Protein AF-A0A0L6U5G0-F1 (afdb_monomer_lite)

Structure (mmCIF, N/CA/C/O backbone):
data_AF-A0A0L6U5G0-F1
#
_entry.id   AF-A0A0L6U5G0-F1
#
loop_
_atom_site.group_PDB
_atom_site.id
_atom_site.type_symbol
_atom_site.label_atom_id
_atom_site.label_alt_id
_atom_site.label_comp_id
_atom_site.label_asym_id
_atom_site.label_entity_id
_atom_site.label_seq_id
_atom_site.pdbx_PDB_ins_code
_atom_site.Cartn_x
_atom_site.Cartn_y
_atom_site.Cartn_z
_atom_site.occupancy
_atom_site.B_iso_or_equiv
_atom_site.auth_seq_id
_atom_site.auth_comp_id
_atom_site.auth_asym_id
_atom_site.auth_atom_id
_atom_site.pdbx_PDB_model_num
ATOM 1 N N . MET A 1 1 ? -8.624 17.625 -1.619 1.00 58.16 1 MET A N 1
ATOM 2 C CA . MET A 1 1 ? -7.147 17.493 -1.592 1.00 58.16 1 MET A CA 1
ATOM 3 C C . MET A 1 1 ? -6.625 16.060 -1.418 1.00 58.16 1 MET A C 1
ATOM 5 O O . MET A 1 1 ? -5.539 15.791 -1.908 1.00 58.16 1 MET A O 1
ATOM 9 N N . TRP A 1 2 ? -7.359 15.120 -0.806 1.00 63.59 2 TRP A N 1
ATOM 10 C CA . TRP A 1 2 ? -6.854 13.754 -0.557 1.00 63.59 2 TRP A CA 1
ATOM 11 C C . TRP A 1 2 ? -6.627 12.902 -1.821 1.00 63.59 2 TRP A C 1
ATOM 13 O O . TRP A 1 2 ? -5.625 12.204 -1.921 1.00 63.59 2 TRP A O 1
ATOM 23 N N . LEU A 1 3 ? -7.506 13.022 -2.822 1.00 62.03 3 LEU A N 1
ATOM 24 C CA . LEU A 1 3 ? -7.427 12.259 -4.079 1.00 62.03 3 LEU A CA 1
ATOM 25 C C . LEU A 1 3 ? -6.172 12.558 -4.917 1.00 62.03 3 LEU A C 1
ATOM 27 O O . LEU A 1 3 ? -5.712 11.680 -5.635 1.00 62.03 3 LEU A O 1
ATOM 31 N N . SER A 1 4 ? -5.611 13.769 -4.810 1.00 65.44 4 SER A N 1
ATOM 32 C CA . SER A 1 4 ? -4.406 14.166 -5.557 1.00 65.44 4 SER A CA 1
ATOM 33 C C . SER A 1 4 ? -3.131 13.548 -4.966 1.00 65.44 4 SER A C 1
ATOM 35 O O . SER A 1 4 ? -2.262 13.083 -5.699 1.00 65.44 4 SER A O 1
ATOM 37 N N . SER A 1 5 ? -3.042 13.459 -3.632 1.00 68.88 5 SER A N 1
ATOM 38 C CA . SER A 1 5 ? -1.883 12.863 -2.947 1.00 68.88 5 SER A CA 1
ATOM 39 C C . SER A 1 5 ? -1.956 11.339 -2.819 1.00 68.88 5 SER A C 1
ATOM 41 O O . SER A 1 5 ? -0.922 10.694 -2.669 1.00 68.88 5 SER A O 1
ATOM 43 N N . TYR A 1 6 ? -3.148 10.745 -2.909 1.00 72.38 6 TYR A N 1
ATOM 44 C CA . TYR A 1 6 ? -3.350 9.297 -2.795 1.00 72.38 6 TYR A CA 1
ATOM 45 C C . TYR A 1 6 ? -2.532 8.441 -3.785 1.00 72.38 6 TYR A C 1
ATOM 47 O O . TYR A 1 6 ? -1.924 7.462 -3.348 1.00 72.38 6 TYR A O 1
ATOM 55 N N . PRO A 1 7 ? -2.451 8.768 -5.095 1.00 72.12 7 PRO A N 1
ATOM 56 C CA . PRO A 1 7 ? -1.624 7.992 -6.018 1.00 72.12 7 PRO A CA 1
ATOM 57 C C . PRO A 1 7 ? -0.132 8.081 -5.672 1.00 72.12 7 PRO A C 1
ATOM 59 O O . PRO A 1 7 ? 0.571 7.078 -5.774 1.00 72.12 7 PRO A O 1
ATOM 62 N N . LEU A 1 8 ? 0.350 9.242 -5.213 1.00 77.62 8 LEU A N 1
ATOM 63 C CA . LEU A 1 8 ? 1.744 9.429 -4.796 1.00 77.62 8 LEU A CA 1
ATOM 64 C C . LEU A 1 8 ? 2.083 8.602 -3.552 1.00 77.62 8 LEU A C 1
ATOM 66 O O . LEU A 1 8 ? 3.148 7.984 -3.494 1.00 77.62 8 LEU A O 1
ATOM 70 N N . ASP A 1 9 ? 1.170 8.561 -2.584 1.00 78.25 9 ASP A N 1
ATOM 71 C CA . ASP A 1 9 ? 1.321 7.750 -1.379 1.00 78.25 9 ASP A CA 1
ATOM 72 C C . ASP A 1 9 ? 1.318 6.246 -1.702 1.00 78.25 9 ASP A C 1
ATOM 74 O O . ASP A 1 9 ? 2.206 5.522 -1.249 1.00 78.25 9 ASP A O 1
ATOM 78 N N . GLN A 1 10 ? 0.425 5.796 -2.599 1.00 74.19 10 GLN A N 1
ATOM 79 C CA . GLN A 1 10 ? 0.402 4.421 -3.120 1.00 74.19 10 GLN A CA 1
ATOM 80 C C . GLN A 1 10 ? 1.722 4.030 -3.792 1.00 74.19 10 GLN A C 1
ATOM 82 O O . GLN A 1 10 ? 2.241 2.944 -3.545 1.00 74.19 10 GLN A O 1
ATOM 87 N N . ILE A 1 11 ? 2.294 4.894 -4.637 1.00 78.94 11 ILE A N 1
ATOM 88 C CA . ILE A 1 11 ? 3.565 4.593 -5.312 1.00 78.94 11 ILE A CA 1
ATOM 89 C C . ILE A 1 11 ? 4.694 4.450 -4.281 1.00 78.94 11 ILE A C 1
ATOM 91 O O . ILE A 1 11 ? 5.482 3.505 -4.360 1.00 78.94 11 ILE A O 1
ATOM 95 N N . LYS A 1 12 ? 4.749 5.337 -3.277 1.00 80.81 12 LYS A N 1
ATOM 96 C CA . LYS A 1 12 ? 5.736 5.249 -2.191 1.00 80.81 12 LYS A CA 1
ATOM 97 C C . LYS A 1 12 ? 5.598 3.953 -1.392 1.00 80.81 12 LYS A C 1
ATOM 99 O O . LYS A 1 12 ? 6.596 3.255 -1.219 1.00 80.81 12 LYS A O 1
ATOM 104 N N . THR A 1 13 ? 4.388 3.594 -0.957 1.00 80.50 13 THR A N 1
ATOM 105 C CA . THR A 1 13 ? 4.163 2.355 -0.188 1.00 80.50 13 THR A CA 1
ATOM 106 C C . THR A 1 13 ? 4.505 1.110 -1.000 1.00 80.50 13 THR A C 1
ATOM 108 O O . THR A 1 13 ? 5.119 0.185 -0.469 1.00 80.50 13 THR A O 1
ATOM 111 N N . ARG A 1 14 ? 4.181 1.077 -2.299 1.00 77.25 14 ARG A N 1
ATOM 112 C CA . ARG A 1 14 ? 4.521 -0.042 -3.199 1.00 77.25 14 ARG A CA 1
ATOM 113 C C . ARG A 1 14 ? 6.029 -0.250 -3.313 1.00 77.25 14 ARG A C 1
ATOM 115 O O . ARG A 1 14 ? 6.476 -1.390 -3.260 1.00 77.25 14 ARG A O 1
ATOM 122 N N . ILE A 1 15 ? 6.802 0.827 -3.426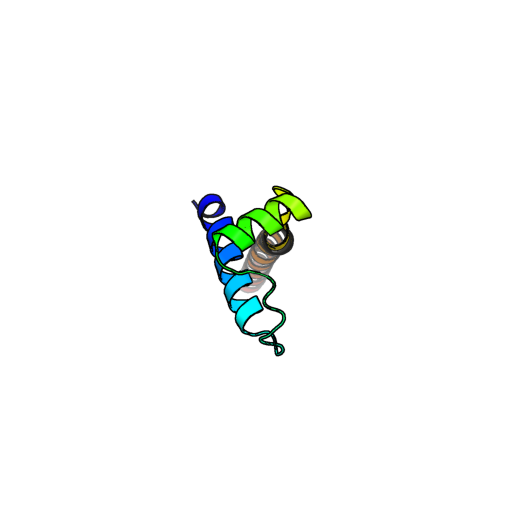 1.00 80.00 15 ILE A N 1
ATOM 123 C CA . ILE A 1 15 ? 8.269 0.770 -3.527 1.00 80.00 15 ILE A CA 1
ATOM 124 C C . ILE A 1 15 ? 8.902 0.366 -2.196 1.00 80.00 15 ILE A C 1
ATOM 126 O O . ILE A 1 15 ? 9.801 -0.469 -2.180 1.00 80.00 15 ILE A O 1
ATOM 130 N N . GLN A 1 16 ? 8.411 0.905 -1.077 1.00 79.75 16 GLN A N 1
ATOM 131 C CA . GLN A 1 16 ? 8.877 0.509 0.256 1.00 79.75 16 GLN A CA 1
ATOM 132 C C . GLN A 1 16 ? 8.587 -0.972 0.538 1.00 79.75 16 GLN A C 1
ATOM 134 O O . GLN A 1 16 ? 9.447 -1.685 1.045 1.00 79.75 16 GLN A O 1
ATOM 139 N N . THR A 1 17 ? 7.408 -1.456 0.140 1.00 77.19 17 THR A N 1
ATOM 140 C CA . THR A 1 17 ? 7.018 -2.865 0.298 1.00 77.19 17 THR A CA 1
ATOM 141 C C . THR A 1 17 ? 7.817 -3.786 -0.630 1.00 77.19 17 THR A C 1
ATOM 143 O O . THR A 1 17 ? 8.157 -4.899 -0.242 1.00 77.19 17 THR A O 1
ATOM 146 N N . ASP A 1 18 ? 8.165 -3.331 -1.838 1.00 74.50 18 ASP A N 1
ATOM 147 C CA . ASP A 1 18 ? 9.044 -4.077 -2.750 1.00 74.50 18 ASP A CA 1
ATOM 148 C C . ASP A 1 18 ? 10.478 -4.182 -2.206 1.00 74.50 18 ASP A C 1
ATOM 150 O O . ASP A 1 18 ? 11.125 -5.210 -2.372 1.00 74.50 18 ASP A O 1
ATOM 154 N N . GLY A 1 19 ? 10.956 -3.165 -1.480 1.00 69.25 19 GLY A N 1
ATOM 155 C CA . GLY A 1 19 ? 12.239 -3.208 -0.769 1.00 69.25 19 GLY A CA 1
ATOM 156 C C . GLY A 1 19 ? 12.269 -4.156 0.438 1.00 69.25 19 GLY A C 1
ATOM 157 O O . GLY A 1 19 ? 13.344 -4.612 0.813 1.00 69.25 19 GLY A O 1
ATOM 158 N N . LEU A 1 20 ? 11.108 -4.478 1.016 1.00 69.69 20 LEU A N 1
ATOM 159 C CA . LEU A 1 20 ? 10.951 -5.407 2.144 1.00 69.69 20 LEU A CA 1
ATOM 160 C C . LEU A 1 20 ? 10.837 -6.881 1.708 1.00 69.69 20 LEU A C 1
ATOM 162 O O . LEU A 1 20 ? 10.767 -7.769 2.557 1.00 69.69 20 LEU A O 1
ATOM 166 N N . ARG A 1 21 ? 10.801 -7.175 0.400 1.00 63.94 21 ARG A N 1
ATOM 167 C CA . ARG A 1 21 ? 10.737 -8.558 -0.092 1.00 63.94 21 ARG A CA 1
ATOM 168 C C . ARG A 1 21 ? 12.038 -9.306 0.193 1.00 63.94 21 ARG A C 1
ATOM 170 O O . ARG A 1 21 ? 13.123 -8.835 -0.121 1.00 63.94 21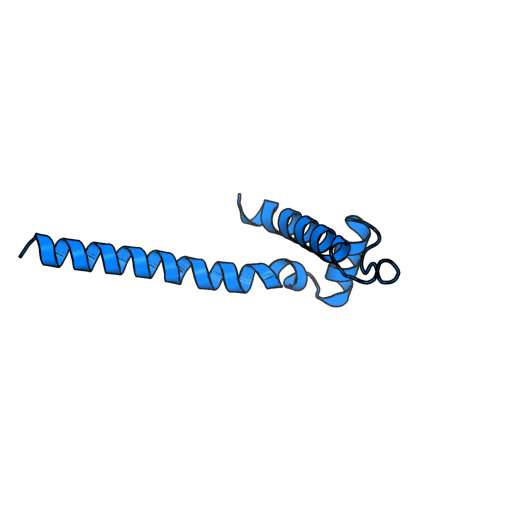 ARG A O 1
ATOM 177 N N . SER A 1 22 ? 11.905 -10.536 0.688 1.00 55.19 22 SER A N 1
ATOM 178 C CA . SER A 1 22 ? 13.007 -11.424 1.094 1.00 55.19 22 SER A CA 1
ATOM 179 C C . SER A 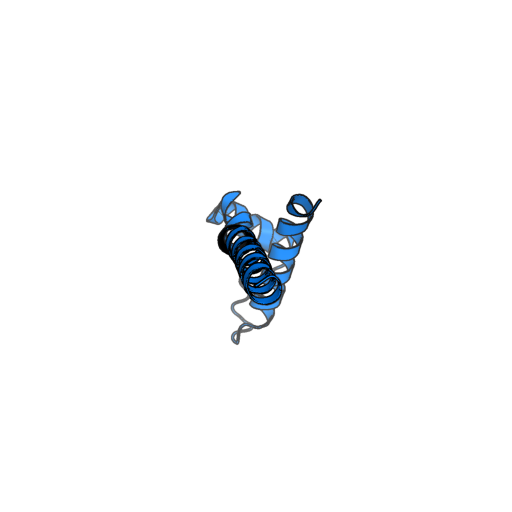1 22 ? 13.978 -11.834 -0.028 1.00 55.19 22 SER A C 1
ATOM 181 O O . SER A 1 22 ? 14.968 -12.500 0.254 1.00 55.19 22 SER A O 1
ATOM 183 N N . GLN A 1 23 ? 13.719 -11.466 -1.288 1.00 59.16 23 GLN A N 1
ATOM 184 C CA . GLN A 1 23 ? 14.594 -11.744 -2.432 1.00 59.16 23 GLN A CA 1
ATOM 185 C C . GLN A 1 23 ? 15.100 -10.432 -3.062 1.00 59.16 23 GLN A C 1
ATOM 187 O O . GLN A 1 23 ? 14.362 -9.802 -3.825 1.00 59.16 23 GLN A O 1
ATOM 192 N N . PRO A 1 24 ? 16.361 -10.032 -2.804 1.00 58.00 24 PRO A N 1
ATOM 193 C CA . PRO A 1 24 ? 16.955 -8.800 -3.339 1.00 58.00 24 PRO A CA 1
ATOM 194 C C . PRO A 1 24 ? 17.064 -8.774 -4.871 1.00 58.00 24 PRO A C 1
ATOM 196 O O . PRO A 1 24 ? 17.015 -7.711 -5.485 1.00 58.00 24 PRO A O 1
ATOM 199 N N . THR A 1 25 ? 17.194 -9.946 -5.498 1.00 58.84 25 THR A N 1
ATOM 200 C CA . THR A 1 25 ? 17.331 -10.132 -6.952 1.00 58.84 25 THR A CA 1
ATOM 201 C C . THR A 1 25 ? 16.016 -9.986 -7.720 1.00 58.84 25 THR A C 1
ATOM 203 O O . THR A 1 25 ? 16.040 -9.866 -8.941 1.00 58.84 25 THR A O 1
ATOM 206 N N . ALA A 1 26 ? 14.874 -9.942 -7.028 1.00 61.06 26 ALA A N 1
ATOM 207 C CA . ALA A 1 26 ? 13.544 -9.848 -7.627 1.00 61.06 26 ALA A CA 1
ATOM 208 C C . ALA A 1 26 ? 12.865 -8.493 -7.353 1.00 61.06 26 ALA A C 1
ATOM 210 O O . ALA A 1 26 ? 11.643 -8.441 -7.180 1.00 61.06 26 ALA A O 1
ATOM 211 N N . ARG A 1 27 ? 13.638 -7.393 -7.305 1.00 64.88 27 ARG A N 1
ATOM 212 C CA . ARG A 1 27 ? 13.066 -6.036 -7.264 1.00 64.88 27 ARG A CA 1
ATOM 213 C C . ARG A 1 27 ? 12.128 -5.857 -8.451 1.00 64.88 27 ARG A C 1
ATOM 215 O O . ARG A 1 27 ? 12.553 -5.842 -9.606 1.00 64.88 27 ARG A O 1
ATOM 222 N N . LYS A 1 28 ? 10.834 -5.724 -8.166 1.00 69.31 28 LYS A N 1
ATOM 223 C CA . LYS A 1 28 ? 9.800 -5.551 -9.184 1.00 69.31 28 LYS A CA 1
ATOM 224 C C . LYS A 1 28 ? 9.866 -4.148 -9.784 1.00 69.31 28 LYS A C 1
ATOM 226 O O . LYS A 1 28 ? 9.480 -3.973 -10.944 1.00 69.31 28 LYS A O 1
ATOM 231 N N . TYR A 1 29 ? 10.382 -3.172 -9.032 1.00 75.94 29 TYR A N 1
ATOM 232 C CA . TYR A 1 29 ? 10.471 -1.773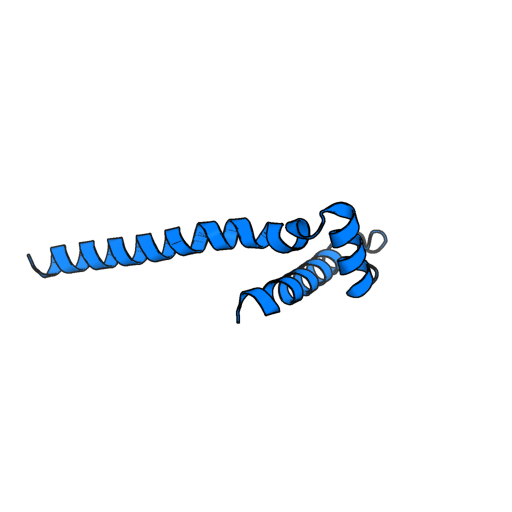 -9.443 1.00 75.94 29 TYR A CA 1
ATOM 233 C C . TYR A 1 29 ? 11.896 -1.224 -9.293 1.00 75.94 29 TYR A C 1
ATOM 235 O O . TYR A 1 29 ? 12.491 -1.285 -8.220 1.00 75.94 29 TYR A O 1
ATOM 243 N N . LEU A 1 30 ? 12.436 -0.647 -10.372 1.00 73.81 30 LEU A N 1
ATOM 244 C CA . LEU A 1 30 ? 13.765 -0.010 -10.370 1.00 73.81 30 LEU A CA 1
ATOM 245 C C . LEU A 1 30 ? 13.741 1.407 -9.766 1.00 73.81 30 LEU A C 1
ATOM 247 O O . LEU A 1 30 ? 14.776 1.939 -9.377 1.00 73.81 30 LEU A O 1
ATOM 251 N N . GLY A 1 31 ? 12.557 2.018 -9.669 1.00 77.31 31 GLY A N 1
ATOM 252 C CA . GLY A 1 31 ? 12.350 3.348 -9.103 1.00 77.31 31 GLY A CA 1
ATOM 253 C C . GLY A 1 31 ? 10.892 3.802 -9.191 1.00 77.31 31 GLY A C 1
ATOM 254 O O . GLY A 1 31 ? 10.022 3.060 -9.651 1.00 77.31 31 GLY A O 1
ATOM 255 N N . ILE A 1 32 ? 10.631 5.047 -8.777 1.00 78.38 32 ILE A N 1
ATOM 256 C CA . ILE A 1 32 ? 9.284 5.650 -8.752 1.00 78.38 32 ILE A CA 1
ATOM 257 C C . ILE A 1 32 ? 8.643 5.640 -10.141 1.00 78.38 32 ILE A C 1
ATOM 259 O O . ILE A 1 32 ? 7.533 5.139 -10.309 1.00 78.38 32 ILE A O 1
ATOM 263 N N . TRP A 1 33 ? 9.370 6.116 -11.149 1.00 78.69 33 TRP A N 1
ATOM 264 C CA . TRP A 1 33 ? 8.883 6.192 -12.526 1.00 78.69 33 TRP A CA 1
ATOM 265 C C . TRP A 1 33 ? 8.651 4.818 -13.166 1.00 78.69 33 TRP A C 1
ATOM 267 O O . TRP A 1 33 ? 7.667 4.628 -13.878 1.00 78.69 33 TRP A O 1
ATOM 277 N N . ASP A 1 34 ? 9.510 3.842 -12.866 1.00 79.56 34 ASP A N 1
ATOM 278 C CA . ASP A 1 34 ? 9.364 2.461 -13.341 1.00 79.56 34 ASP A CA 1
ATOM 279 C C . ASP A 1 34 ? 8.138 1.778 -12.708 1.00 79.56 34 ASP A C 1
ATOM 281 O O . ASP A 1 34 ? 7.373 1.098 -13.392 1.00 79.56 34 ASP A O 1
ATOM 285 N N . CYS A 1 35 ? 7.879 2.044 -11.421 1.00 77.12 35 CYS A N 1
ATOM 286 C CA . CYS A 1 35 ? 6.663 1.610 -10.736 1.00 77.12 35 CYS A CA 1
ATOM 287 C C . CYS A 1 35 ? 5.406 2.219 -11.363 1.00 77.12 35 CYS A C 1
ATOM 289 O O . CYS A 1 35 ? 4.467 1.488 -11.671 1.00 77.12 35 CYS A O 1
ATOM 291 N N . VAL A 1 36 ? 5.393 3.534 -11.605 1.00 78.00 36 VAL A N 1
ATOM 292 C CA . VAL A 1 36 ? 4.262 4.223 -12.251 1.00 78.00 36 VAL A CA 1
ATOM 293 C C . VAL A 1 36 ? 3.980 3.623 -13.623 1.00 78.00 36 VAL A C 1
ATOM 295 O O . VAL A 1 36 ? 2.837 3.279 -13.918 1.00 78.00 36 VAL A O 1
ATOM 298 N N . ARG A 1 37 ? 5.018 3.432 -14.443 1.00 79.94 37 ARG A N 1
ATOM 299 C CA . ARG A 1 37 ? 4.884 2.865 -15.787 1.00 79.94 37 ARG A CA 1
ATOM 300 C C . ARG A 1 37 ? 4.348 1.437 -15.750 1.00 79.94 37 ARG A C 1
ATOM 302 O O . ARG A 1 37 ? 3.403 1.133 -16.470 1.00 79.94 37 ARG A O 1
ATOM 309 N N . LYS A 1 38 ? 4.908 0.567 -14.905 1.00 78.12 38 LYS A N 1
ATOM 310 C CA . LYS A 1 38 ? 4.471 -0.834 -14.782 1.00 78.12 38 LYS A CA 1
ATOM 311 C C . LYS A 1 38 ? 3.039 -0.955 -14.268 1.00 78.12 38 LYS A C 1
ATOM 313 O O . LYS A 1 38 ? 2.290 -1.787 -14.770 1.00 78.12 38 LYS A O 1
ATOM 318 N N . VAL A 1 39 ? 2.641 -0.116 -13.311 1.00 76.88 39 VAL A N 1
ATOM 319 C CA . VAL A 1 39 ? 1.262 -0.082 -12.797 1.00 76.88 39 VAL A CA 1
ATOM 320 C C . VAL A 1 39 ? 0.298 0.439 -13.863 1.00 76.88 39 VAL A C 1
ATOM 322 O O . VAL A 1 39 ? -0.748 -0.166 -14.077 1.00 76.88 39 VAL A O 1
ATOM 325 N N . TYR A 1 40 ? 0.661 1.504 -14.580 1.00 74.75 40 TYR A N 1
ATOM 326 C CA . TYR A 1 40 ? -0.172 2.062 -15.645 1.00 74.75 40 TYR A CA 1
ATOM 327 C C . TYR A 1 40 ? -0.341 1.093 -16.823 1.00 74.75 40 TYR A C 1
ATOM 329 O O . TYR A 1 40 ? -1.447 0.929 -17.323 1.00 74.75 40 TYR A O 1
ATOM 337 N N . VAL A 1 41 ? 0.725 0.405 -17.239 1.00 76.50 41 VAL A N 1
ATOM 338 C CA . VAL A 1 41 ? 0.678 -0.566 -18.347 1.00 76.50 41 VAL A CA 1
ATOM 339 C C . VAL A 1 41 ? -0.023 -1.867 -17.941 1.00 76.50 41 VAL A C 1
ATOM 341 O O . VAL A 1 41 ? -0.743 -2.441 -18.749 1.00 76.50 41 VAL A O 1
ATOM 344 N N . GLY A 1 42 ? 0.165 -2.339 -16.704 1.00 73.31 42 GLY A N 1
ATOM 345 C CA . GLY A 1 42 ? -0.418 -3.603 -16.244 1.00 73.31 42 GLY A CA 1
ATOM 346 C C . GLY A 1 42 ? -1.872 -3.500 -15.777 1.00 73.31 42 GLY A C 1
ATOM 347 O O . GLY A 1 42 ? -2.660 -4.409 -16.015 1.00 73.31 42 GLY A O 1
ATOM 348 N N . GLU A 1 43 ? -2.236 -2.412 -15.095 1.00 68.25 43 GLU A N 1
ATOM 349 C CA . GLU A 1 43 ? -3.534 -2.269 -14.417 1.00 68.25 43 GLU A CA 1
ATOM 350 C C . GLU A 1 43 ? -4.299 -0.990 -14.818 1.00 68.25 43 GLU A C 1
ATOM 352 O O . GLU A 1 43 ? -5.435 -0.770 -14.380 1.00 68.25 43 GLU A O 1
ATOM 357 N N . GLY A 1 44 ? -3.705 -0.131 -15.652 1.00 70.69 44 GLY A N 1
ATOM 358 C CA . GLY A 1 44 ? -4.303 1.133 -16.079 1.00 70.69 44 GLY A CA 1
ATOM 359 C C . GLY A 1 44 ? -4.475 2.142 -14.941 1.00 70.69 44 GLY A C 1
ATOM 360 O O . GLY A 1 44 ? -3.926 2.011 -13.845 1.00 70.69 44 GLY A O 1
ATOM 361 N N . MET A 1 45 ? -5.315 3.156 -15.174 1.00 63.22 45 MET A N 1
ATOM 362 C CA . MET A 1 45 ? -5.671 4.155 -14.152 1.00 63.22 45 MET A CA 1
ATOM 363 C C . MET A 1 45 ? -6.356 3.534 -12.921 1.00 63.22 45 MET A C 1
ATOM 365 O O . MET A 1 45 ? -6.254 4.064 -11.817 1.00 63.22 45 MET A O 1
ATOM 369 N N . ARG A 1 46 ? -7.016 2.380 -13.088 1.00 63.44 46 ARG A N 1
ATOM 370 C CA . ARG A 1 46 ? -7.651 1.632 -11.992 1.00 63.44 46 ARG A CA 1
ATOM 371 C C . ARG A 1 46 ? -6.638 0.952 -11.068 1.00 63.44 46 ARG A C 1
ATOM 373 O O . ARG A 1 46 ? -6.946 0.782 -9.891 1.00 63.44 46 ARG A O 1
ATOM 380 N N . GLY A 1 47 ? -5.431 0.643 -11.543 1.00 65.94 47 GLY A N 1
ATOM 381 C CA . GLY A 1 47 ? -4.347 0.102 -10.715 1.00 65.94 47 GLY A CA 1
ATOM 382 C C . GLY A 1 47 ? -3.951 1.021 -9.560 1.00 65.94 47 GLY A C 1
ATOM 383 O O . GLY A 1 47 ? -3.748 0.565 -8.436 1.00 65.94 47 GLY A O 1
ATOM 384 N N . PHE A 1 48 ? -3.953 2.335 -9.799 1.00 65.31 48 PHE A N 1
ATOM 385 C CA . PHE A 1 48 ? -3.682 3.347 -8.770 1.00 65.31 48 PHE A CA 1
ATOM 386 C C . PHE A 1 48 ? -4.809 3.464 -7.731 1.00 65.31 48 PHE A C 1
ATOM 388 O O . PHE A 1 48 ? -4.573 3.887 -6.602 1.00 65.31 48 PHE A O 1
ATOM 395 N N . LEU A 1 49 ? -6.028 3.048 -8.089 1.00 61.91 49 LEU A N 1
ATOM 396 C CA . LEU A 1 49 ? -7.216 3.089 -7.231 1.00 61.91 49 LEU A CA 1
ATOM 397 C C . LEU A 1 49 ? -7.499 1.748 -6.539 1.00 61.91 49 LEU A C 1
ATOM 399 O O . LEU A 1 49 ? -8.366 1.678 -5.672 1.00 61.91 49 LEU A O 1
ATOM 403 N N . ARG A 1 50 ? -6.761 0.677 -6.857 1.00 63.12 50 ARG A N 1
ATOM 404 C CA . ARG A 1 50 ? -7.018 -0.675 -6.331 1.00 63.12 50 ARG A CA 1
ATOM 405 C C . ARG A 1 50 ? -6.799 -0.800 -4.812 1.00 63.12 50 ARG A C 1
ATOM 407 O O . ARG A 1 50 ? -7.338 -1.712 -4.197 1.00 63.12 50 ARG A O 1
ATOM 414 N N . GLY A 1 51 ? -6.070 0.138 -4.197 1.00 56.84 51 GLY A N 1
ATOM 415 C CA . GLY A 1 51 ? -5.984 0.322 -2.735 1.00 56.84 51 GLY A CA 1
ATOM 416 C C . GLY A 1 51 ? -6.960 1.364 -2.164 1.00 56.84 51 GLY A C 1
ATOM 417 O O . GLY A 1 51 ? -7.226 1.384 -0.964 1.00 56.84 51 GLY A O 1
ATOM 418 N N . LEU A 1 52 ? -7.546 2.201 -3.024 1.00 58.84 52 LEU A N 1
ATOM 419 C CA . LEU A 1 52 ? -8.561 3.177 -2.640 1.00 58.84 52 LEU A CA 1
ATOM 420 C C . LEU A 1 52 ? -9.925 2.503 -2.436 1.00 58.84 52 LEU A C 1
ATOM 422 O O . LEU A 1 52 ? -10.670 2.931 -1.567 1.00 58.84 52 LEU A O 1
ATOM 426 N N . THR A 1 53 ? -10.237 1.422 -3.158 1.00 57.81 53 THR A N 1
ATOM 427 C CA . THR A 1 53 ? -11.496 0.669 -3.006 1.00 57.81 53 THR A CA 1
ATOM 428 C C . THR A 1 53 ? -11.770 0.206 -1.566 1.00 57.81 53 THR A C 1
ATOM 430 O O . THR A 1 53 ? -12.830 0.552 -1.042 1.00 57.81 53 THR A O 1
ATOM 433 N N . PRO A 1 54 ? -10.858 -0.506 -0.867 1.00 57.53 54 PRO A N 1
ATOM 434 C CA . PRO A 1 54 ? -11.095 -0.873 0.531 1.00 57.53 54 PRO A CA 1
ATOM 435 C C . PRO A 1 54 ? -11.193 0.356 1.447 1.00 57.53 54 PRO A C 1
ATOM 437 O O . PRO A 1 54 ? -12.013 0.372 2.358 1.00 57.53 54 PRO A O 1
ATOM 440 N N . THR A 1 55 ? -10.432 1.419 1.179 1.00 62.50 55 THR A N 1
ATOM 441 C CA . THR A 1 55 ? -10.476 2.679 1.944 1.00 62.50 55 THR A CA 1
ATOM 442 C C . THR A 1 55 ? -11.808 3.423 1.771 1.00 62.50 55 THR A C 1
ATOM 444 O O . THR A 1 55 ? -12.372 3.914 2.750 1.00 62.50 55 THR A O 1
ATOM 447 N N . LEU A 1 56 ? -12.349 3.458 0.550 1.00 59.12 56 LEU A N 1
ATOM 448 C CA . LEU A 1 56 ? -13.642 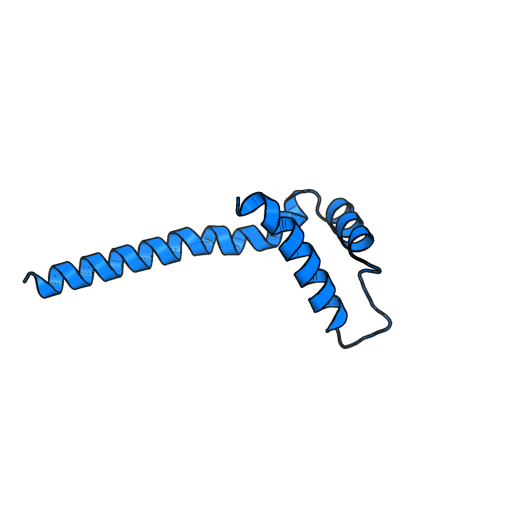4.061 0.219 1.00 59.12 56 LEU A CA 1
ATOM 449 C C . LEU A 1 56 ? -14.815 3.259 0.765 1.00 59.12 56 LEU A C 1
ATOM 451 O O . LEU A 1 56 ? -15.806 3.866 1.139 1.00 59.12 56 LEU A O 1
ATOM 455 N N . ILE A 1 57 ? -14.711 1.931 0.839 1.00 69.06 57 ILE A N 1
ATOM 456 C CA . ILE A 1 57 ? -15.721 1.091 1.496 1.00 69.06 57 ILE A CA 1
ATOM 457 C C . ILE A 1 57 ? -15.646 1.272 3.019 1.00 69.06 57 ILE A C 1
ATOM 459 O O . ILE A 1 57 ? -16.672 1.388 3.685 1.00 69.06 57 ILE A O 1
ATOM 463 N N . ARG A 1 58 ? -14.434 1.369 3.583 1.00 72.88 58 ARG A N 1
ATOM 464 C CA . ARG A 1 58 ? -14.216 1.550 5.026 1.00 72.88 58 ARG A CA 1
ATOM 465 C C . ARG A 1 58 ? -14.761 2.881 5.547 1.00 72.88 58 ARG A C 1
ATOM 467 O O . ARG A 1 58 ? -15.306 2.922 6.644 1.00 72.88 58 ARG A O 1
ATOM 474 N N . SER A 1 59 ? -14.604 3.971 4.798 1.00 73.12 59 SER A N 1
ATOM 475 C CA . SER A 1 59 ? -14.984 5.314 5.259 1.00 73.12 59 SER A CA 1
ATOM 476 C C . SER A 1 59 ? -16.471 5.460 5.646 1.00 73.12 59 SER A C 1
ATOM 478 O O . SER A 1 59 ? -16.728 5.907 6.763 1.00 73.12 59 SER A O 1
ATOM 480 N N . PRO A 1 60 ? -17.459 5.095 4.805 1.00 76.12 60 PRO A N 1
ATOM 481 C CA . PRO A 1 60 ? -18.871 5.179 5.171 1.00 76.12 60 PRO A CA 1
ATOM 482 C C . PRO A 1 60 ? -19.247 4.175 6.267 1.00 76.12 60 PRO A C 1
ATOM 484 O O . PRO A 1 60 ? -20.059 4.514 7.121 1.00 76.12 60 PRO A O 1
ATOM 487 N N . LEU A 1 61 ? -18.623 2.989 6.305 1.00 77.50 61 LEU A N 1
ATOM 488 C CA . LEU A 1 61 ? -18.850 1.993 7.362 1.00 77.50 61 LEU A CA 1
ATOM 489 C C . LEU A 1 61 ? -18.459 2.526 8.745 1.00 77.50 61 LEU A C 1
ATOM 491 O O . LEU A 1 61 ? -19.233 2.431 9.692 1.00 77.50 61 LEU A O 1
ATOM 495 N N . VAL A 1 62 ? -17.268 3.112 8.859 1.00 79.00 62 VAL A N 1
ATOM 496 C CA . VAL A 1 62 ? -16.753 3.629 10.137 1.00 79.00 62 VAL A CA 1
ATOM 497 C C . VAL A 1 62 ? -17.523 4.867 10.580 1.00 79.00 62 VAL A C 1
ATOM 499 O O . VAL A 1 62 ? -17.872 4.988 11.754 1.00 79.00 62 VAL A O 1
ATOM 502 N N . ASN A 1 63 ? -17.838 5.763 9.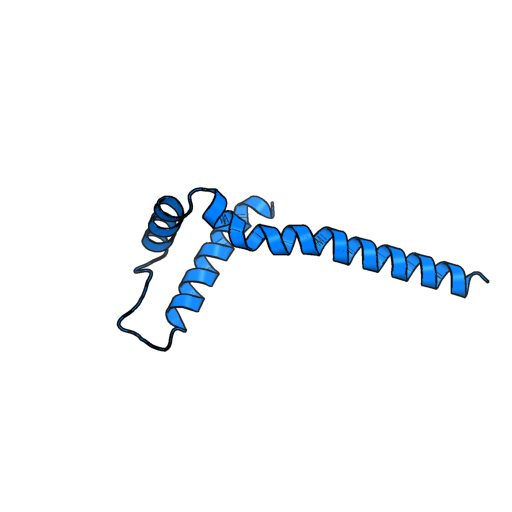643 1.00 82.19 63 ASN A N 1
ATOM 503 C CA . ASN A 1 63 ? -18.638 6.946 9.946 1.00 82.19 63 ASN A CA 1
ATOM 504 C C . ASN A 1 63 ? -20.051 6.543 10.393 1.00 82.19 63 ASN A C 1
ATOM 506 O O . ASN A 1 63 ? -20.520 7.026 11.418 1.00 82.19 63 ASN A O 1
ATOM 510 N N . GLY A 1 64 ? -20.692 5.600 9.696 1.00 85.50 64 GLY A N 1
ATOM 511 C CA . GLY A 1 64 ? -22.000 5.060 10.075 1.00 85.50 64 GLY A CA 1
ATOM 512 C C . GLY A 1 64 ? -21.992 4.383 11.447 1.00 85.50 64 GLY A C 1
ATOM 513 O O . GLY A 1 64 ? -22.867 4.655 12.263 1.00 85.50 64 GLY A O 1
ATOM 514 N N . ALA A 1 65 ? -20.972 3.574 11.747 1.00 86.56 65 ALA A N 1
ATOM 515 C CA . ALA A 1 65 ? -20.814 2.951 13.062 1.00 86.56 65 ALA A CA 1
ATOM 516 C C . ALA A 1 65 ? -20.654 3.990 14.184 1.00 86.56 65 ALA A C 1
ATOM 518 O O . ALA A 1 65 ? -21.229 3.835 15.258 1.00 86.56 65 ALA A O 1
ATOM 519 N N . THR A 1 66 ? -19.920 5.073 13.923 1.00 85.56 66 THR A N 1
ATOM 520 C CA . THR A 1 66 ? -19.741 6.170 14.885 1.00 85.56 66 THR A CA 1
ATOM 521 C C . THR A 1 66 ? -21.061 6.893 15.149 1.00 85.56 66 THR A C 1
ATOM 523 O O . THR A 1 66 ? -21.405 7.124 16.307 1.00 85.56 66 THR A O 1
ATOM 526 N N . PHE A 1 67 ? -21.835 7.195 14.100 1.00 88.69 67 PHE A N 1
ATOM 527 C CA . PHE A 1 67 ? -23.162 7.798 14.246 1.00 88.69 67 PHE A CA 1
ATOM 528 C C . PHE A 1 67 ? -24.127 6.887 15.008 1.00 88.69 67 PHE A C 1
ATOM 530 O O . PHE A 1 67 ? -24.792 7.350 15.929 1.00 88.69 67 PHE A O 1
ATOM 537 N N . ALA A 1 68 ? -24.150 5.591 14.693 1.00 87.88 68 ALA A N 1
ATOM 538 C CA . ALA A 1 68 ? -24.999 4.624 15.381 1.00 87.88 68 ALA A CA 1
ATOM 539 C C . ALA A 1 68 ? -24.631 4.483 16.868 1.00 87.88 68 ALA A C 1
ATOM 541 O O . ALA A 1 68 ? -25.513 4.461 17.728 1.00 87.88 68 ALA A O 1
ATOM 542 N N . ALA A 1 69 ? -23.336 4.430 17.191 1.00 88.88 69 ALA A N 1
ATOM 543 C CA . ALA A 1 69 ? -22.858 4.376 18.570 1.00 88.88 69 ALA A CA 1
ATOM 544 C C . ALA A 1 69 ? -23.225 5.650 19.345 1.00 88.88 69 ALA A C 1
ATOM 546 O O . ALA A 1 69 ? -23.705 5.567 20.477 1.00 88.88 69 ALA A O 1
ATOM 547 N N . PHE A 1 70 ? -23.058 6.820 18.726 1.00 90.44 70 PHE A N 1
ATOM 548 C CA . PHE A 1 70 ? -23.442 8.098 19.318 1.00 90.44 70 PHE A CA 1
ATOM 549 C C . PHE A 1 70 ? -24.951 8.174 19.579 1.00 90.44 70 PHE A C 1
ATOM 551 O O . PHE A 1 70 ? -25.368 8.512 20.684 1.00 90.44 70 PHE A O 1
ATOM 558 N N . GLU A 1 71 ? -25.771 7.796 18.596 1.00 88.31 71 GLU A N 1
ATOM 559 C CA . GLU A 1 71 ? -27.230 7.801 18.711 1.00 88.31 71 GLU A CA 1
ATOM 560 C C . GLU A 1 71 ? -27.723 6.826 19.791 1.00 88.31 71 GLU A C 1
ATOM 562 O O . GLU A 1 71 ? -28.587 7.174 20.593 1.00 88.31 71 GLU A O 1
ATOM 567 N N . THR A 1 72 ? -27.136 5.629 19.865 1.00 87.75 72 THR A N 1
ATOM 568 C CA . THR A 1 72 ? -27.471 4.624 20.888 1.00 87.75 72 THR A CA 1
ATOM 569 C C . THR A 1 72 ? -27.100 5.111 22.287 1.00 87.75 72 THR A C 1
ATOM 571 O O . THR A 1 72 ? -27.891 4.985 23.219 1.00 87.75 72 THR A O 1
ATOM 574 N N . THR A 1 73 ? -25.921 5.719 22.430 1.00 88.56 73 THR A N 1
ATOM 575 C CA . THR A 1 73 ? -25.445 6.247 23.716 1.00 88.56 73 THR A CA 1
ATOM 576 C C . THR A 1 73 ? -26.303 7.422 24.183 1.00 88.56 73 THR A C 1
ATOM 578 O O . THR A 1 73 ? -26.705 7.463 25.340 1.00 88.56 73 THR A O 1
ATOM 581 N N . MET A 1 74 ? -26.648 8.347 23.281 1.00 88.25 74 MET A N 1
ATOM 582 C CA . MET A 1 74 ? -27.548 9.465 23.585 1.00 88.25 74 MET A CA 1
ATOM 583 C C . MET A 1 74 ? -28.951 8.991 23.976 1.00 88.25 74 MET A C 1
ATOM 585 O O . MET A 1 74 ? -29.523 9.526 24.919 1.00 88.25 74 MET A O 1
ATOM 589 N N . LYS A 1 75 ? -29.504 7.975 23.300 1.00 85.44 75 LYS A N 1
ATOM 590 C CA . LYS A 1 75 ? -30.817 7.404 23.650 1.00 85.44 75 LYS A CA 1
ATOM 591 C C . LYS A 1 75 ? -30.822 6.724 25.017 1.00 85.44 75 LYS A C 1
ATOM 593 O O . LYS A 1 75 ? -31.809 6.836 25.728 1.00 85.44 75 LYS A O 1
ATOM 598 N N . LEU A 1 76 ? -29.735 6.040 25.378 1.00 87.81 76 LEU A N 1
ATOM 599 C CA . LEU A 1 76 ? -29.585 5.409 26.692 1.00 87.81 76 LEU A CA 1
ATOM 600 C C . LEU A 1 76 ? -29.397 6.429 27.818 1.00 87.81 76 LEU A C 1
ATOM 602 O O . LEU A 1 76 ? -29.892 6.209 28.912 1.00 87.81 76 LEU A O 1
ATOM 606 N N . LEU A 1 77 ? -28.672 7.520 27.560 1.00 86.62 77 LEU A N 1
ATOM 607 C CA . LEU A 1 77 ? -28.408 8.558 28.559 1.00 86.62 77 LEU A CA 1
ATOM 608 C C . LEU A 1 77 ? -29.605 9.497 28.774 1.00 86.62 77 LEU A C 1
ATOM 610 O O . LEU A 1 77 ? -29.730 10.095 29.837 1.00 86.62 77 LEU A O 1
ATOM 614 N N . ASN A 1 78 ? -30.455 9.654 27.758 1.00 75.19 78 ASN A N 1
ATOM 615 C CA . ASN A 1 78 ? -31.647 10.504 27.795 1.00 75.19 78 ASN A CA 1
ATOM 616 C C . ASN A 1 78 ? -32.930 9.717 28.142 1.00 75.19 78 ASN A C 1
ATOM 618 O O . ASN A 1 78 ? -34.032 10.186 27.855 1.00 75.19 78 ASN A O 1
ATOM 622 N N . SER A 1 79 ? -32.772 8.514 28.708 1.00 53.25 79 SER A N 1
ATOM 623 C CA . SER A 1 79 ? -33.830 7.653 29.250 1.00 53.25 79 SER A CA 1
ATOM 624 C C . SER A 1 79 ? -33.651 7.475 30.750 1.00 53.25 79 SER A C 1
ATOM 626 O O . SER A 1 79 ? -34.686 7.170 31.381 1.00 53.25 79 SER A O 1
#

pLDDT: mean 73.27, std 9.89, range [53.25, 90.44]

Radius of gyration: 19.36 Å; chains: 1; bounding box: 51×29×48 Å

InterPro domains:
  IPR018108 Mitochondrial carrier protein, transmembrane region [PF00153] (3-78)
  IPR018108 Mitochondrial carrier protein, transmembrane region [PS50920] (1-76)
  IPR023395 Mitochondrial carrier protein domain superfamily [G3DSA:1.50.40.10] (1-79)
  IPR023395 Mitochondrial carrier protein domain superfamily [SSF103506] (2-71)
  IPR050567 Mitochondrial Carrier [PTHR45624] (1-78)

Secondary structure (DSSP, 8-state):
-HHHHHHHHHHHHHHHHHHTSS-GGG-S-SSHHHHHHHHHHHHHHHHTTTTHHHHHHHHHHHHHHHHHHHHHHHHHHT-

Foldseek 3Di:
DCVVCQLVVVLVVVQVVLVVDPDPVPSVAPDSVRSVVCQCVPPNPVSSCVVVVVVVVVVVVVVVVVVVVVVVVVVVVVD

Organism: NCBI:txid27349

Sequence (79 aa):
MWLSSYPLDQIKTRIQTDGLRSQPTARKYLGIWDCVRKVYVGEGMRGFLRGLTPTLIRSPLVNGATFAAFETTMKLLNS